Protein AF-A0A7S3L8F1-F1 (afdb_monomer_lite)

InterPro domains:
  IPR011545 DEAD/DEAH-box helicase domain [PF00270] (61-99)
  IPR014014 RNA helicase, DEAD-box type, Q motif [PS51195] (37-65)
  IPR027417 P-loop containing nucleoside triphosphate hydrolase [G3DSA:3.40.50.300] (2-104)
  IPR027417 P-loop containing nucleoside triphosphate hydrolase [SSF52540] (31-101)
  IPR050079 DEAD box RNA helicase [PTHR47959] (6-103)

pLDDT: mean 77.98, std 24.52, range [29.81, 97.31]

Sequence (104 aa):
MGKNKEVSEEKREQPVEKKADEGTEIVAAGNSVVTDKSFASFGLSETLQEACQSLEWTHATQIQAAVLPEALLGRDIIGLAETGSGKTGAFCLPILQGLLQNSA

Radius of gyration: 21.89 Å; chains: 1; bounding box: 48×60×62 Å

Organism: NCBI:txid265554

Secondary structure (DSSP, 8-state):
------------------PPPS------SSS--EEEEEGGGGT--HHHHHHHHHTT--EEEHHHHHHHHHHTTT--------TTSSHHHHHHHHHHHHHHHS--

Foldseek 3Di:
DDDDDDDDDDDDDDPPPPDDDPDFDDDDDPPFGWDPAAPVNLPADPVVSVVCVVVVVGTATPQLVVQSNQLLVVDDDDGDDDPPHCVVVSNVRSVVRVVVVPPD

Structure (mmCIF, N/CA/C/O backbone):
data_AF-A0A7S3L8F1-F1
#
_entry.id   AF-A0A7S3L8F1-F1
#
loop_
_atom_site.group_PDB
_atom_site.id
_atom_site.type_symbol
_atom_site.label_atom_id
_atom_site.label_alt_id
_atom_site.label_comp_id
_atom_site.label_asym_id
_atom_site.label_entity_id
_atom_site.label_seq_id
_atom_site.pdbx_PDB_ins_code
_atom_site.Cartn_x
_atom_site.Cartn_y
_atom_site.Cartn_z
_atom_site.occupancy
_atom_site.B_iso_or_equiv
_atom_site.auth_seq_id
_atom_site.auth_comp_id
_atom_site.auth_asym_id
_atom_site.auth_atom_id
_atom_site.pdbx_PDB_model_num
ATOM 1 N N . MET A 1 1 ? -34.036 -46.447 -46.679 1.00 43.94 1 MET A N 1
ATOM 2 C CA . MET A 1 1 ? -33.152 -47.371 -45.934 1.00 43.94 1 MET A CA 1
ATOM 3 C C . MET A 1 1 ? -31.732 -47.213 -46.443 1.00 43.94 1 MET A C 1
ATOM 5 O O . MET A 1 1 ? -31.487 -47.504 -47.601 1.00 43.94 1 MET A O 1
ATOM 9 N N . GLY A 1 2 ? -30.828 -46.734 -45.594 1.00 40.81 2 GLY A N 1
ATOM 10 C CA . GLY A 1 2 ? -29.413 -46.549 -45.918 1.00 40.81 2 GLY A CA 1
ATOM 11 C C . GLY A 1 2 ? -28.748 -45.738 -44.814 1.00 40.81 2 GLY A C 1
ATOM 12 O O . GLY A 1 2 ? -28.643 -44.525 -44.918 1.00 40.81 2 GLY A O 1
ATOM 13 N N . LYS A 1 3 ? -28.429 -46.411 -43.705 1.00 42.44 3 LYS A N 1
ATOM 14 C CA . LYS A 1 3 ? -27.705 -45.861 -42.553 1.00 42.44 3 LYS A CA 1
ATOM 15 C C . LYS A 1 3 ? -26.222 -45.718 -42.916 1.00 42.44 3 LYS A C 1
ATOM 17 O O . LYS A 1 3 ? -25.671 -46.692 -43.404 1.00 42.44 3 LYS A O 1
ATOM 22 N N . ASN A 1 4 ? -25.603 -44.580 -42.602 1.00 38.81 4 ASN A N 1
ATOM 23 C CA . ASN A 1 4 ? -24.154 -44.382 -42.416 1.00 38.81 4 ASN A CA 1
ATOM 24 C C . ASN A 1 4 ? -24.023 -43.181 -41.453 1.00 38.81 4 ASN A C 1
ATOM 26 O O . ASN A 1 4 ? -24.444 -42.090 -41.816 1.00 38.81 4 ASN A O 1
ATOM 30 N N . LYS A 1 5 ? -23.854 -43.367 -40.139 1.00 43.06 5 LYS A N 1
ATOM 31 C CA . LYS A 1 5 ? -22.680 -43.794 -39.346 1.00 43.06 5 LYS A CA 1
ATOM 32 C C . LYS A 1 5 ? -21.690 -42.637 -39.098 1.00 43.06 5 LYS A C 1
ATOM 34 O O . LYS A 1 5 ? -20.982 -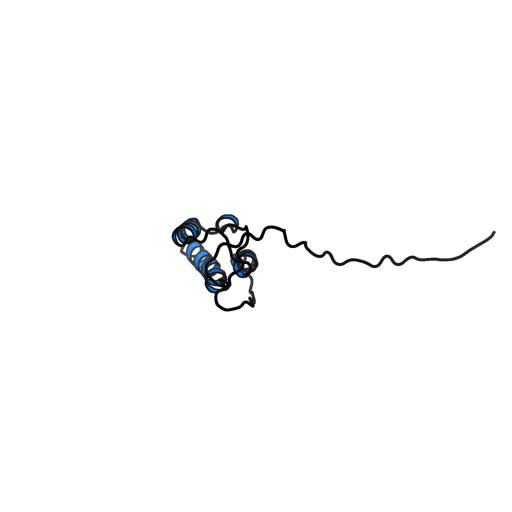42.228 -40.004 1.00 43.06 5 LYS A O 1
ATOM 39 N N . GLU A 1 6 ? -21.761 -42.153 -37.853 1.00 43.34 6 GLU A N 1
ATOM 40 C CA . GLU A 1 6 ? -20.786 -41.439 -37.005 1.00 43.34 6 GLU A CA 1
ATOM 41 C C . GLU A 1 6 ? -19.599 -40.724 -37.660 1.00 43.34 6 GLU A C 1
ATOM 43 O O . GLU A 1 6 ? -18.707 -41.380 -38.183 1.00 43.34 6 GLU A O 1
ATOM 48 N N . VAL A 1 7 ? -19.493 -39.415 -37.398 1.00 39.88 7 VAL A N 1
ATOM 49 C CA . VAL A 1 7 ? -18.299 -38.839 -36.757 1.00 39.88 7 VAL A CA 1
ATOM 50 C C . VAL A 1 7 ? -18.766 -37.774 -35.761 1.00 39.88 7 VAL A C 1
ATOM 52 O O . VAL A 1 7 ? -19.373 -36.771 -36.127 1.00 39.88 7 VAL A O 1
ATOM 55 N N . SER A 1 8 ? -18.524 -38.038 -34.483 1.00 40.91 8 SER A N 1
ATOM 56 C CA . SER A 1 8 ? -18.573 -37.082 -33.382 1.00 40.91 8 SER A CA 1
ATOM 57 C C . SER A 1 8 ? -17.244 -36.329 -33.339 1.00 40.91 8 SER A C 1
ATOM 59 O O . SER A 1 8 ? -16.221 -36.923 -33.004 1.00 40.91 8 SER A O 1
ATOM 61 N N . GLU A 1 9 ? -17.252 -35.042 -33.684 1.00 40.22 9 GLU A N 1
ATOM 62 C CA . GLU A 1 9 ? -16.094 -34.164 -33.508 1.00 40.22 9 GLU A CA 1
ATOM 63 C C . GLU A 1 9 ? -16.139 -33.524 -32.115 1.00 40.22 9 GLU A C 1
ATOM 65 O O . GLU A 1 9 ? -16.932 -32.631 -31.812 1.00 40.22 9 GLU A O 1
ATOM 70 N N . GLU A 1 10 ? -15.275 -34.044 -31.248 1.00 37.78 10 GLU A N 1
ATOM 71 C CA . GLU A 1 10 ? -14.859 -33.466 -29.978 1.00 37.78 10 GLU A CA 1
ATOM 72 C C . GLU A 1 10 ? -14.154 -32.126 -30.245 1.00 37.78 10 GLU A C 1
ATOM 74 O O . GLU A 1 10 ? -12.995 -32.090 -30.655 1.00 37.78 10 GLU A O 1
ATOM 79 N N . LYS A 1 11 ? -14.836 -31.000 -30.008 1.00 37.00 11 LYS A N 1
ATOM 80 C CA . LYS A 1 11 ? -14.180 -29.688 -29.990 1.00 37.00 11 LYS A CA 1
ATOM 81 C C . LYS A 1 11 ? -13.555 -29.452 -28.614 1.00 37.00 11 LYS A C 1
ATOM 83 O O . LYS A 1 11 ? -14.168 -28.859 -27.729 1.00 37.00 11 LYS A O 1
ATOM 88 N N . ARG A 1 12 ? -12.332 -29.956 -28.438 1.00 39.62 12 ARG A N 1
ATOM 89 C CA . ARG A 1 12 ? -11.372 -29.416 -27.465 1.00 39.62 12 ARG A CA 1
ATOM 90 C C . ARG A 1 12 ? -10.917 -28.022 -27.904 1.00 39.62 12 ARG A C 1
ATOM 92 O O . ARG A 1 12 ? -10.991 -27.701 -29.086 1.00 39.62 12 ARG A O 1
ATOM 99 N N . GLU A 1 13 ? -10.373 -27.295 -26.921 1.00 29.81 13 GLU A N 1
ATOM 100 C CA . GLU A 1 13 ? -9.622 -26.028 -27.001 1.00 29.81 13 GLU A CA 1
ATOM 101 C C . GLU A 1 13 ? -10.482 -24.749 -26.796 1.00 29.81 13 GLU A C 1
ATOM 103 O O . GLU A 1 13 ? -11.506 -24.580 -27.448 1.00 29.81 13 GLU A O 1
ATOM 108 N N . GLN A 1 14 ? -10.176 -23.799 -25.888 1.00 32.84 14 GLN A N 1
ATOM 109 C CA . GLN A 1 14 ? -8.904 -23.397 -25.241 1.00 32.84 14 GLN A CA 1
ATOM 110 C C . GLN A 1 14 ? -9.122 -22.794 -23.826 1.00 32.84 14 GLN A C 1
ATOM 112 O O . GLN A 1 14 ? -10.214 -22.292 -23.546 1.00 32.84 14 GLN A O 1
ATOM 117 N N . PRO A 1 15 ? -8.103 -22.783 -22.937 1.00 36.34 15 PRO A N 1
ATOM 118 C CA . PRO A 1 15 ? -8.109 -21.989 -21.707 1.00 36.34 15 PRO A CA 1
ATOM 119 C C . PRO A 1 15 ? -8.155 -20.493 -22.036 1.00 36.34 15 PRO A C 1
ATOM 121 O O . PRO A 1 15 ? -7.403 -20.019 -22.883 1.00 36.34 15 PRO A O 1
ATOM 124 N N . VAL A 1 16 ? -9.023 -19.746 -21.351 1.00 36.66 16 VAL A N 1
ATOM 125 C CA . VAL A 1 16 ? -9.093 -18.283 -21.457 1.00 36.66 16 VAL A CA 1
ATOM 126 C C . VAL A 1 16 ? -7.846 -17.691 -20.802 1.00 36.66 16 VAL A C 1
ATOM 128 O O . VAL A 1 16 ? -7.810 -17.429 -19.600 1.00 36.66 16 VAL A O 1
ATOM 131 N N . GLU A 1 17 ? -6.807 -17.510 -21.607 1.00 35.19 17 GLU A N 1
ATOM 132 C CA . GLU A 1 17 ? -5.646 -16.698 -21.282 1.00 35.19 17 GLU A CA 1
ATOM 133 C C . GLU A 1 17 ? -6.129 -15.246 -21.158 1.00 35.19 17 GLU A C 1
ATOM 135 O O . GLU A 1 17 ? -6.502 -14.596 -22.139 1.00 35.19 17 GLU A O 1
ATOM 140 N N . LYS A 1 18 ? -6.230 -14.746 -19.920 1.00 39.56 18 LYS A N 1
ATOM 141 C CA . LYS A 1 18 ? -6.493 -13.327 -19.677 1.00 39.56 18 LYS A CA 1
ATOM 142 C C . LYS A 1 18 ? -5.299 -12.558 -20.230 1.00 39.56 18 LYS A C 1
ATOM 144 O O . LYS A 1 18 ? -4.229 -12.582 -19.629 1.00 39.56 18 LYS A O 1
ATOM 149 N N . LYS A 1 19 ? -5.501 -11.913 -21.381 1.00 34.03 19 LYS A N 1
ATOM 150 C CA . LYS A 1 19 ? -4.539 -10.997 -21.993 1.00 34.03 19 LYS A CA 1
ATOM 151 C C . LYS A 1 19 ? -4.034 -10.016 -20.936 1.00 34.03 19 LYS A C 1
ATOM 153 O O . LYS A 1 19 ? -4.827 -9.277 -20.353 1.00 34.03 19 LYS A O 1
ATOM 158 N N . ALA A 1 20 ? -2.730 -10.060 -20.681 1.00 40.56 20 ALA A N 1
ATOM 159 C CA . ALA A 1 20 ? -2.030 -8.975 -20.023 1.00 40.56 20 ALA A CA 1
ATOM 160 C C . ALA A 1 20 ? -2.128 -7.754 -20.944 1.00 40.56 20 ALA A C 1
ATOM 162 O O . ALA A 1 20 ? -1.826 -7.848 -22.132 1.00 40.56 20 ALA A O 1
ATOM 163 N N . ASP A 1 21 ? -2.649 -6.667 -20.394 1.00 45.12 21 ASP A N 1
ATOM 164 C CA . ASP A 1 21 ? -2.839 -5.398 -21.080 1.00 45.12 21 ASP A CA 1
ATOM 165 C C . ASP A 1 21 ? -1.478 -4.793 -21.456 1.00 45.12 21 ASP A C 1
ATOM 167 O O . ASP A 1 21 ? -0.548 -4.748 -20.643 1.00 45.12 21 ASP A O 1
ATOM 171 N N . GLU A 1 22 ? -1.350 -4.406 -22.722 1.00 43.28 22 GLU A N 1
ATOM 172 C CA . GLU A 1 22 ? -0.138 -3.879 -23.341 1.00 43.28 22 GLU A CA 1
ATOM 173 C C . GLU A 1 22 ? -0.015 -2.385 -23.018 1.00 43.28 22 GLU A C 1
ATOM 175 O O . GLU A 1 22 ? -0.642 -1.542 -23.653 1.00 43.28 22 GLU A O 1
ATOM 180 N N . GLY A 1 23 ? 0.819 -2.052 -22.032 1.00 41.38 23 GLY A N 1
ATOM 181 C CA . GLY A 1 23 ? 1.087 -0.661 -21.657 1.00 41.38 23 GLY A CA 1
ATOM 182 C C . GLY A 1 23 ? 2.088 -0.538 -20.514 1.00 41.38 23 GLY A C 1
ATOM 183 O O . GLY A 1 23 ? 1.750 -0.066 -19.438 1.00 41.38 23 GLY A O 1
ATOM 184 N N . THR A 1 24 ? 3.322 -1.020 -20.697 1.00 43.66 24 THR A N 1
ATOM 185 C CA . THR A 1 24 ? 4.392 -0.824 -19.702 1.00 43.66 24 THR A CA 1
ATOM 186 C C . THR A 1 24 ? 5.240 0.385 -20.087 1.00 43.66 24 THR A C 1
ATOM 188 O O . THR A 1 24 ? 6.191 0.257 -20.856 1.00 43.66 24 THR A O 1
ATOM 191 N N . GLU A 1 25 ? 4.914 1.558 -19.542 1.00 42.69 25 GLU A N 1
ATOM 192 C CA . GLU A 1 25 ? 5.867 2.667 -19.473 1.00 42.69 25 GLU A CA 1
ATOM 193 C C . GLU A 1 25 ? 6.719 2.528 -18.206 1.00 42.69 25 GLU A C 1
ATOM 195 O O . GLU A 1 25 ? 6.231 2.449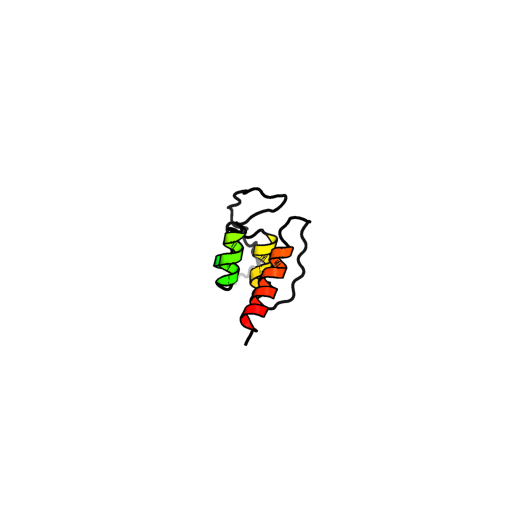 -17.079 1.00 42.69 25 GLU A O 1
ATOM 200 N N . ILE A 1 26 ? 8.029 2.441 -18.418 1.00 47.41 26 ILE A N 1
ATOM 201 C CA . ILE A 1 26 ? 9.041 2.198 -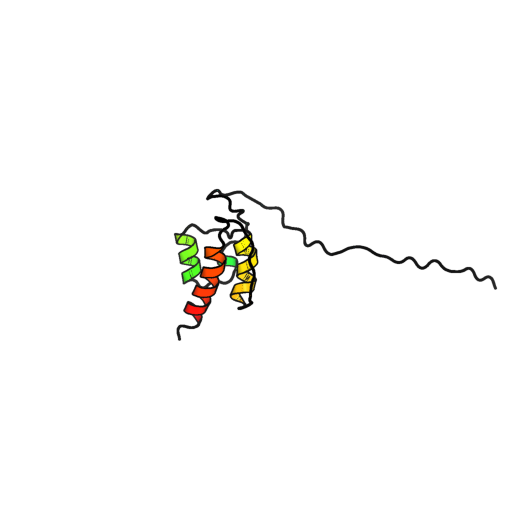17.392 1.00 47.41 26 ILE A CA 1
ATOM 202 C C . ILE A 1 26 ? 9.421 3.543 -16.766 1.00 47.41 26 ILE A C 1
ATOM 204 O O . ILE A 1 26 ? 10.177 4.309 -17.362 1.00 47.41 26 ILE A O 1
ATOM 208 N N . VAL A 1 27 ? 8.925 3.840 -15.563 1.00 51.34 27 VAL A N 1
ATOM 209 C CA . VAL A 1 27 ? 9.402 4.981 -14.761 1.00 51.34 27 VAL A CA 1
ATOM 210 C C . VAL A 1 27 ? 10.265 4.479 -13.603 1.00 51.34 27 VAL A C 1
ATOM 212 O O . VAL A 1 27 ? 9.853 3.652 -12.792 1.00 51.34 27 VAL A O 1
ATOM 215 N N . ALA A 1 28 ? 11.526 4.914 -13.601 1.00 45.53 28 ALA A N 1
ATOM 216 C CA . ALA A 1 28 ? 12.612 4.308 -12.844 1.00 45.53 28 ALA A CA 1
ATOM 217 C C . ALA A 1 28 ? 12.694 4.788 -11.385 1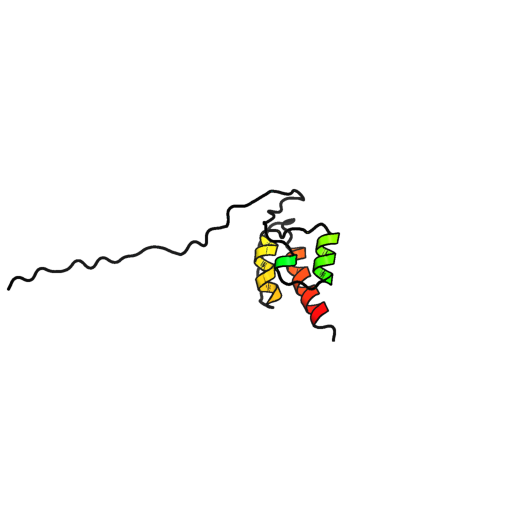.00 45.53 28 ALA A C 1
ATOM 219 O O . ALA A 1 28 ? 13.042 5.935 -11.119 1.00 45.53 28 ALA A O 1
ATOM 220 N N . ALA A 1 29 ? 12.514 3.847 -10.454 1.00 45.84 29 ALA A N 1
ATOM 221 C CA . ALA A 1 29 ? 13.103 3.858 -9.114 1.00 45.84 29 ALA A CA 1
ATOM 222 C C . ALA A 1 29 ? 13.355 2.399 -8.666 1.00 45.84 29 ALA A C 1
ATOM 224 O O . ALA A 1 29 ? 12.584 1.808 -7.915 1.00 45.84 29 ALA A O 1
ATOM 225 N N . GLY A 1 30 ? 14.431 1.785 -9.173 1.00 58.25 30 GLY A N 1
ATOM 226 C CA . GLY A 1 30 ? 14.832 0.405 -8.847 1.00 58.25 30 GLY A CA 1
ATOM 227 C C . GLY A 1 30 ? 14.189 -0.685 -9.719 1.00 58.25 30 GLY A C 1
ATOM 228 O O . GLY A 1 30 ? 13.472 -0.390 -10.667 1.00 58.25 30 GLY A O 1
ATOM 229 N N . ASN A 1 31 ? 14.466 -1.956 -9.394 1.00 63.22 31 ASN A N 1
ATOM 230 C CA . ASN A 1 31 ? 14.055 -3.177 -10.122 1.00 63.22 31 ASN A CA 1
ATOM 231 C C . ASN A 1 31 ? 12.520 -3.430 -10.169 1.00 63.22 31 ASN A C 1
ATOM 233 O O . ASN A 1 31 ? 12.069 -4.552 -10.372 1.00 63.22 31 ASN A O 1
ATOM 237 N N . SER A 1 32 ? 11.693 -2.412 -9.934 1.00 75.31 32 SER A N 1
ATOM 238 C CA . SER A 1 32 ? 10.234 -2.521 -9.906 1.00 75.31 32 SER A CA 1
ATOM 239 C C . SER A 1 32 ? 9.620 -2.337 -11.289 1.00 75.31 32 SER A C 1
ATOM 241 O O . SER A 1 32 ? 9.846 -1.325 -11.945 1.00 75.31 32 SER A O 1
ATOM 243 N N . VAL A 1 33 ? 8.756 -3.273 -11.687 1.00 89.75 33 VAL A N 1
ATOM 244 C CA . VAL A 1 33 ? 7.875 -3.103 -12.849 1.00 89.75 33 VAL A CA 1
ATOM 245 C C . VAL A 1 33 ? 6.622 -2.345 -12.405 1.00 89.75 33 VAL A C 1
ATOM 247 O O . VAL A 1 33 ? 5.837 -2.857 -11.600 1.00 89.75 33 VAL A O 1
ATOM 250 N N . VAL A 1 34 ? 6.460 -1.117 -12.896 1.00 93.00 34 VAL A N 1
ATOM 251 C CA . VAL A 1 34 ? 5.321 -0.225 -12.617 1.00 93.00 34 VAL A CA 1
ATOM 252 C C . VAL A 1 34 ? 4.202 -0.478 -13.636 1.00 93.00 34 VAL A C 1
ATOM 254 O O . VAL A 1 34 ? 4.478 -0.791 -14.790 1.00 93.00 34 VAL A O 1
ATOM 257 N N . THR A 1 35 ? 2.946 -0.417 -13.194 1.00 95.12 35 THR A N 1
ATOM 258 C CA . THR A 1 35 ? 1.746 -0.570 -14.042 1.00 95.12 35 THR A CA 1
ATOM 259 C C . THR A 1 35 ? 1.122 0.792 -14.354 1.00 95.12 35 THR A C 1
ATOM 261 O O . THR A 1 35 ? 1.532 1.797 -13.791 1.00 95.12 35 THR A O 1
ATOM 264 N N . ASP A 1 36 ? 0.096 0.841 -15.197 1.00 94.31 36 ASP A N 1
ATOM 265 C CA . ASP A 1 36 ? -0.720 2.034 -15.468 1.00 94.31 36 ASP A CA 1
ATOM 266 C C . ASP A 1 36 ? -1.823 2.277 -14.412 1.00 94.31 36 ASP A C 1
ATOM 268 O O . ASP A 1 36 ? -2.565 3.260 -14.470 1.00 94.31 36 ASP A O 1
ATOM 272 N N . LYS A 1 37 ? -1.931 1.413 -13.394 1.00 95.81 37 LYS A N 1
ATOM 273 C CA . LYS A 1 37 ? -2.948 1.540 -12.344 1.00 95.81 37 LYS A CA 1
ATOM 274 C C . LYS A 1 37 ? -2.532 2.554 -11.290 1.00 95.81 37 LYS A C 1
ATOM 276 O O . LYS A 1 37 ? -1.611 2.309 -10.508 1.00 95.81 37 LYS A O 1
ATOM 281 N N . SER A 1 38 ? -3.262 3.664 -11.208 1.00 95.62 38 SER A N 1
ATOM 282 C CA . SER A 1 38 ? -3.040 4.662 -10.160 1.00 95.62 38 SER A CA 1
ATOM 283 C C . SER A 1 38 ? -3.482 4.157 -8.786 1.00 95.62 38 SER A C 1
ATOM 285 O O . SER A 1 38 ? -4.447 3.394 -8.673 1.00 95.62 38 SER A O 1
ATOM 287 N N . PHE A 1 39 ? -2.837 4.631 -7.716 1.00 94.88 39 PHE A N 1
ATOM 288 C CA . PHE A 1 39 ? -3.248 4.285 -6.348 1.00 94.88 39 PHE A CA 1
ATOM 289 C C . PHE A 1 39 ? -4.682 4.729 -6.017 1.00 94.88 39 PHE A C 1
ATOM 291 O O . PHE A 1 39 ? -5.394 4.041 -5.285 1.00 94.88 39 PHE A O 1
ATOM 298 N N . ALA A 1 40 ? -5.140 5.832 -6.615 1.00 91.94 40 ALA A N 1
ATOM 299 C CA . ALA A 1 40 ? -6.506 6.326 -6.457 1.00 91.94 40 ALA A CA 1
ATOM 300 C C . ALA A 1 40 ? -7.563 5.346 -7.005 1.00 91.94 40 ALA A C 1
ATOM 302 O O . ALA A 1 40 ? -8.697 5.334 -6.531 1.00 91.94 40 ALA A O 1
ATOM 303 N N . SER A 1 41 ? -7.198 4.479 -7.958 1.00 94.75 41 SER A N 1
ATOM 304 C CA . SER A 1 41 ? -8.129 3.508 -8.552 1.00 94.75 41 SER A CA 1
ATOM 305 C C . SER A 1 41 ? -8.496 2.330 -7.636 1.00 94.75 41 SER A C 1
ATOM 307 O O . SER A 1 41 ? -9.470 1.633 -7.909 1.00 94.75 41 SER A O 1
ATOM 309 N N . PHE A 1 42 ? -7.763 2.110 -6.536 1.00 95.06 42 PHE A N 1
ATOM 310 C CA . PHE A 1 42 ? -7.987 0.972 -5.630 1.00 95.06 42 PHE A CA 1
ATOM 311 C C . PHE A 1 42 ? -9.011 1.238 -4.516 1.00 95.06 42 PHE A C 1
ATOM 313 O O . PHE A 1 42 ? -9.286 0.339 -3.726 1.00 95.06 42 PHE A O 1
ATOM 320 N N . GLY A 1 43 ? -9.580 2.446 -4.429 1.00 92.88 43 GLY A N 1
ATOM 321 C CA . GLY A 1 43 ? -10.569 2.778 -3.394 1.00 92.88 43 GLY A CA 1
ATOM 322 C C . GLY A 1 43 ? -9.972 2.943 -1.990 1.00 92.88 43 GLY A C 1
ATOM 323 O O . GLY A 1 43 ? -10.623 2.624 -0.997 1.00 92.88 43 GLY A O 1
ATOM 324 N N . LEU A 1 44 ? -8.728 3.424 -1.904 1.00 95.44 44 LEU A N 1
ATOM 325 C CA . LEU A 1 44 ? -8.083 3.795 -0.640 1.00 95.44 44 LEU A CA 1
ATOM 326 C C . LEU A 1 44 ? -8.751 5.031 -0.015 1.00 95.44 44 LEU A C 1
ATOM 328 O O . LEU A 1 44 ? -9.370 5.830 -0.719 1.00 95.44 44 LEU A O 1
ATOM 332 N N . SER A 1 45 ? -8.595 5.221 1.295 1.00 95.88 45 SER A N 1
ATOM 333 C CA . SER A 1 45 ? -9.019 6.444 1.982 1.00 95.88 45 SER A CA 1
ATOM 334 C C . SER A 1 45 ? -8.276 7.672 1.449 1.00 95.88 45 SER A C 1
ATOM 336 O O . SER A 1 45 ? -7.142 7.567 0.983 1.00 95.88 45 SER A O 1
ATOM 338 N N . GLU A 1 46 ? -8.900 8.847 1.548 1.00 95.31 46 GLU A N 1
ATOM 339 C CA . GLU A 1 46 ? -8.311 10.122 1.111 1.00 95.31 46 GLU A CA 1
ATOM 340 C C . GLU A 1 46 ? -6.927 10.352 1.736 1.00 95.31 46 GLU A C 1
ATOM 342 O O . GLU A 1 46 ? -5.963 10.599 1.020 1.00 95.31 46 GLU A O 1
ATOM 347 N N . THR A 1 47 ? -6.786 10.103 3.041 1.00 95.75 47 THR A N 1
ATOM 348 C CA . THR A 1 47 ? -5.505 10.195 3.758 1.00 95.75 47 THR A CA 1
ATOM 349 C C . THR A 1 47 ? -4.410 9.318 3.145 1.00 95.75 47 THR A C 1
ATOM 351 O O . THR A 1 47 ? -3.256 9.734 3.053 1.00 95.75 47 THR A O 1
ATOM 354 N N . LEU A 1 48 ? -4.739 8.095 2.714 1.00 96.38 48 LEU A N 1
ATOM 355 C CA . LEU A 1 48 ? -3.763 7.217 2.065 1.00 96.38 48 LEU A CA 1
ATOM 356 C C . LEU A 1 48 ? -3.475 7.632 0.624 1.00 96.38 48 LEU A C 1
ATOM 358 O O . LEU A 1 48 ? -2.341 7.475 0.174 1.00 96.38 48 LEU A O 1
ATOM 362 N N . GLN A 1 49 ? -4.461 8.169 -0.094 1.00 95.44 49 GLN A N 1
ATOM 363 C CA . GLN A 1 49 ? -4.248 8.708 -1.437 1.00 95.44 49 GLN A CA 1
ATOM 364 C C . GLN A 1 49 ? -3.301 9.914 -1.401 1.00 95.44 49 GLN A C 1
ATOM 366 O O . GLN A 1 49 ? -2.349 9.960 -2.178 1.00 95.44 49 GLN A O 1
ATOM 371 N N . GLU A 1 50 ? -3.505 10.840 -0.462 1.00 95.31 50 GLU A N 1
ATOM 372 C CA . GLU A 1 50 ? -2.618 11.984 -0.226 1.00 95.31 50 GLU A CA 1
ATOM 373 C C . GLU A 1 50 ? -1.202 11.536 0.151 1.00 95.31 50 GLU A C 1
ATOM 375 O O . GLU A 1 50 ? -0.224 12.050 -0.391 1.00 95.31 50 GLU A O 1
ATOM 380 N N . ALA A 1 51 ? -1.077 10.534 1.028 1.00 95.75 51 ALA A N 1
ATOM 381 C CA . ALA A 1 51 ? 0.218 9.969 1.394 1.00 95.75 51 ALA A CA 1
ATOM 382 C C . ALA A 1 51 ? 0.927 9.310 0.199 1.00 95.75 51 ALA A C 1
ATOM 384 O O . ALA A 1 51 ? 2.137 9.453 0.046 1.00 95.75 51 ALA A O 1
ATOM 385 N N . CYS A 1 52 ? 0.199 8.614 -0.680 1.00 95.12 52 CYS A N 1
ATOM 386 C CA . CYS A 1 52 ? 0.788 8.069 -1.905 1.00 95.12 52 CYS A CA 1
ATOM 387 C C . CYS A 1 52 ? 1.279 9.196 -2.823 1.00 95.12 52 CYS A C 1
ATOM 389 O O . CYS A 1 52 ? 2.391 9.124 -3.336 1.00 95.12 52 CYS A O 1
ATOM 391 N N . GLN A 1 53 ? 0.499 10.267 -2.987 1.00 93.38 53 GLN A N 1
ATOM 392 C CA . GLN A 1 53 ? 0.910 11.419 -3.794 1.00 93.38 53 GLN A CA 1
ATOM 393 C C . GLN A 1 53 ? 2.147 12.123 -3.222 1.00 93.38 53 GLN A C 1
ATOM 395 O O . GLN A 1 53 ? 3.054 12.448 -3.984 1.00 93.38 53 GLN A O 1
ATOM 400 N N . SER A 1 54 ? 2.227 12.321 -1.900 1.00 95.00 54 SER A N 1
ATOM 401 C CA . SER A 1 54 ? 3.386 12.964 -1.262 1.00 95.00 54 SER A CA 1
ATOM 402 C C . SER A 1 54 ? 4.665 12.127 -1.350 1.00 95.00 54 SER A C 1
ATOM 404 O O . SER A 1 54 ? 5.762 12.679 -1.363 1.00 95.00 54 SER A O 1
ATOM 406 N N . LEU A 1 55 ? 4.519 10.803 -1.443 1.00 92.56 55 LEU A N 1
ATOM 407 C CA . LEU A 1 55 ? 5.602 9.852 -1.690 1.00 92.56 55 LEU A CA 1
ATOM 408 C C . LEU A 1 55 ? 5.924 9.672 -3.180 1.00 92.56 55 LEU A C 1
ATOM 410 O O . LEU A 1 55 ? 6.740 8.816 -3.520 1.00 92.56 55 LEU A O 1
ATOM 414 N N . GLU A 1 56 ? 5.270 10.431 -4.064 1.00 93.12 56 GLU A N 1
ATOM 415 C CA . GLU A 1 56 ? 5.383 10.311 -5.523 1.00 93.12 56 GLU A CA 1
ATOM 416 C C . GLU A 1 56 ? 4.994 8.910 -6.047 1.00 93.12 56 GLU A C 1
ATOM 418 O O . GLU A 1 56 ? 5.351 8.496 -7.152 1.00 93.12 56 GLU A O 1
ATOM 423 N N . TRP A 1 57 ? 4.190 8.174 -5.273 1.00 93.44 57 TRP A N 1
ATOM 424 C CA . TRP A 1 57 ? 3.586 6.902 -5.658 1.00 93.44 57 TRP A CA 1
ATOM 425 C C . TRP A 1 57 ? 2.357 7.176 -6.521 1.00 93.44 57 TRP A C 1
ATOM 427 O O . TRP A 1 57 ? 1.213 7.132 -6.072 1.00 93.44 57 TRP A O 1
ATOM 437 N N . THR A 1 58 ? 2.606 7.502 -7.787 1.00 89.06 58 THR A N 1
ATOM 438 C CA . THR A 1 58 ? 1.544 7.790 -8.761 1.00 89.06 58 THR A CA 1
ATOM 439 C C . THR A 1 58 ? 0.862 6.514 -9.247 1.00 89.06 58 THR A C 1
ATOM 441 O O . THR A 1 58 ? -0.368 6.445 -9.290 1.00 89.06 58 THR A O 1
ATOM 444 N N . HIS A 1 59 ? 1.656 5.484 -9.538 1.00 95.19 59 HIS A N 1
ATOM 445 C CA . HIS A 1 59 ? 1.203 4.221 -10.105 1.00 95.19 59 HIS A CA 1
ATOM 446 C C . HIS A 1 59 ? 1.731 3.023 -9.316 1.00 95.19 59 HIS A C 1
ATOM 448 O O . HIS A 1 59 ? 2.857 3.031 -8.816 1.00 95.19 59 HIS A O 1
ATOM 454 N N . ALA A 1 60 ? 0.909 1.983 -9.210 1.00 96.25 60 ALA A N 1
ATOM 455 C CA . ALA A 1 60 ? 1.237 0.777 -8.470 1.00 96.25 60 ALA A CA 1
ATOM 456 C C . ALA A 1 60 ? 2.225 -0.107 -9.243 1.00 96.25 60 ALA A C 1
ATOM 458 O O . ALA A 1 60 ? 2.123 -0.273 -10.462 1.00 96.25 60 ALA A O 1
ATOM 459 N N . THR A 1 61 ? 3.147 -0.751 -8.526 1.00 96.44 61 THR A N 1
ATOM 460 C CA . THR A 1 61 ? 3.980 -1.824 -9.090 1.00 96.44 61 THR A CA 1
ATOM 461 C C . THR A 1 61 ? 3.149 -3.074 -9.377 1.00 96.44 61 THR A C 1
ATOM 463 O O . THR A 1 61 ? 2.067 -3.244 -8.821 1.00 96.44 61 THR A O 1
ATOM 466 N N . GLN A 1 62 ? 3.646 -3.998 -10.203 1.00 95.62 62 GLN A N 1
ATOM 467 C CA . GLN A 1 62 ? 2.925 -5.235 -10.541 1.00 95.62 62 GLN A CA 1
ATOM 468 C C . GLN A 1 62 ? 2.473 -6.025 -9.304 1.00 95.62 62 GLN A C 1
ATOM 470 O O . GLN A 1 62 ? 1.324 -6.463 -9.240 1.00 95.62 62 GLN A O 1
ATOM 475 N N . ILE A 1 63 ? 3.344 -6.172 -8.293 1.00 95.75 63 ILE A N 1
ATOM 476 C CA . ILE A 1 63 ? 2.974 -6.882 -7.059 1.00 95.75 63 ILE A CA 1
ATOM 477 C C . ILE A 1 63 ? 1.921 -6.107 -6.259 1.00 95.75 63 ILE A C 1
ATOM 479 O O . ILE A 1 63 ? 1.015 -6.717 -5.706 1.00 95.75 63 ILE A O 1
ATOM 483 N N . GLN A 1 64 ? 1.989 -4.774 -6.224 1.00 97.25 64 GLN A N 1
ATOM 484 C CA . GLN A 1 64 ? 0.997 -3.942 -5.540 1.00 97.25 64 GLN A CA 1
ATOM 485 C C . GLN A 1 64 ? -0.354 -4.000 -6.259 1.00 97.25 64 GLN A C 1
ATOM 487 O O . GLN A 1 64 ? -1.372 -4.249 -5.623 1.00 97.25 64 GLN A O 1
ATOM 492 N N . ALA A 1 65 ? -0.364 -3.862 -7.585 1.00 97.06 65 ALA A N 1
ATOM 493 C CA . ALA A 1 65 ? -1.562 -3.925 -8.414 1.00 97.06 65 ALA A CA 1
ATOM 494 C C . ALA A 1 65 ? -2.279 -5.284 -8.333 1.00 97.06 65 ALA A C 1
ATOM 496 O O . ALA A 1 65 ? -3.504 -5.334 -8.455 1.00 97.06 65 ALA A O 1
ATOM 497 N N . ALA A 1 66 ? -1.530 -6.372 -8.125 1.00 95.62 66 ALA A N 1
ATOM 498 C CA . ALA A 1 66 ? -2.081 -7.707 -7.912 1.00 95.62 66 ALA A CA 1
ATOM 499 C C . ALA A 1 66 ? -2.607 -7.916 -6.479 1.00 95.62 66 ALA A C 1
ATOM 501 O O . ALA A 1 66 ? -3.643 -8.546 -6.296 1.00 95.62 66 ALA A O 1
ATOM 502 N N . VAL A 1 67 ? -1.903 -7.395 -5.468 1.00 96.38 67 VAL A N 1
ATOM 503 C CA . VAL A 1 67 ? -2.215 -7.630 -4.046 1.00 96.38 67 VAL A CA 1
ATOM 504 C C . VAL A 1 67 ? -3.316 -6.707 -3.528 1.00 96.38 67 VAL A C 1
ATOM 506 O O . VAL A 1 67 ? -4.197 -7.173 -2.811 1.00 96.38 67 VAL A O 1
ATOM 509 N N . LEU A 1 68 ? -3.291 -5.415 -3.872 1.00 97.31 68 LEU A N 1
ATOM 510 C CA . LEU A 1 68 ? -4.173 -4.403 -3.278 1.00 97.31 68 LEU A CA 1
ATOM 511 C C . LEU A 1 68 ? -5.670 -4.748 -3.386 1.00 97.31 6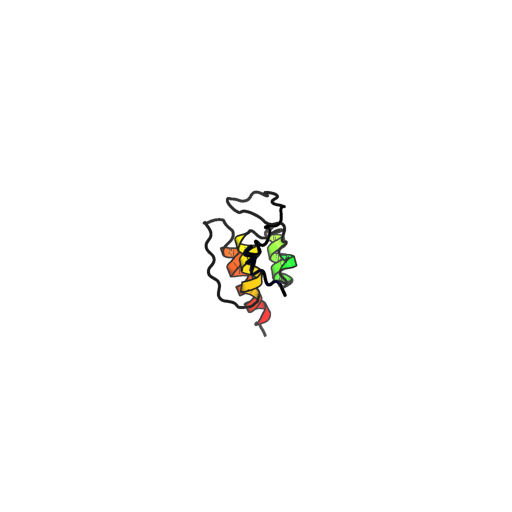8 LEU A C 1
ATOM 513 O O . LEU A 1 68 ? -6.333 -4.697 -2.352 1.00 97.31 68 LEU A O 1
ATOM 517 N N . PRO A 1 69 ? -6.224 -5.157 -4.549 1.00 96.69 69 PRO A N 1
ATOM 518 C CA . PRO A 1 69 ? -7.651 -5.477 -4.649 1.00 96.69 69 PRO A CA 1
ATOM 519 C C . PRO A 1 69 ? -8.076 -6.625 -3.728 1.00 96.69 69 PRO A C 1
ATOM 521 O O . PRO A 1 69 ? -9.159 -6.602 -3.151 1.00 96.69 69 PRO A O 1
ATOM 524 N N . GLU A 1 70 ? -7.215 -7.631 -3.581 1.00 97.00 70 GLU A N 1
ATOM 525 C CA . GLU A 1 70 ? -7.476 -8.811 -2.760 1.00 97.00 70 GLU A CA 1
ATOM 526 C C . GLU A 1 70 ? -7.341 -8.477 -1.265 1.00 97.00 70 GLU A C 1
ATOM 528 O O . GLU A 1 70 ? -8.188 -8.858 -0.454 1.00 97.00 70 GLU A O 1
ATOM 533 N N . ALA A 1 71 ? -6.300 -7.720 -0.908 1.00 96.56 71 ALA A N 1
ATOM 534 C CA . ALA A 1 71 ? -5.955 -7.409 0.474 1.00 96.56 71 ALA A CA 1
ATOM 535 C C . ALA A 1 71 ? -6.948 -6.426 1.101 1.00 96.56 71 ALA A C 1
ATOM 537 O O . ALA A 1 71 ? -7.315 -6.572 2.264 1.00 96.56 71 ALA A O 1
ATOM 538 N N . LEU A 1 72 ? -7.434 -5.458 0.318 1.00 96.25 72 LEU A N 1
ATOM 539 C CA . LEU A 1 72 ? -8.466 -4.509 0.746 1.00 96.25 72 LEU A CA 1
ATOM 540 C C . LEU A 1 72 ? -9.823 -5.184 0.998 1.00 96.25 72 LEU A C 1
ATOM 542 O O . LEU A 1 72 ? -10.651 -4.645 1.724 1.00 96.25 72 LEU A O 1
ATOM 546 N N . LEU A 1 73 ? -10.040 -6.381 0.445 1.00 95.12 73 LEU A N 1
ATOM 547 C CA . LEU A 1 73 ? -11.209 -7.217 0.727 1.00 95.12 73 LEU A CA 1
ATOM 548 C C . LEU A 1 73 ? -10.998 -8.140 1.941 1.00 95.12 73 LEU A C 1
ATOM 550 O O . LEU A 1 73 ? -11.853 -8.979 2.219 1.00 95.12 73 LEU A O 1
ATOM 554 N N . GLY A 1 74 ? -9.871 -8.006 2.650 1.00 93.56 74 GLY A N 1
ATOM 555 C CA . GLY A 1 74 ? -9.549 -8.787 3.844 1.00 93.56 74 GLY A CA 1
ATOM 556 C C . GLY A 1 74 ? -9.200 -10.249 3.561 1.00 93.56 74 GLY A C 1
ATOM 557 O O . GLY A 1 74 ? -9.372 -11.088 4.442 1.00 93.56 74 GLY A O 1
ATOM 558 N N . ARG A 1 75 ? -8.759 -10.582 2.339 1.00 96.06 75 ARG A N 1
ATOM 559 C CA . ARG A 1 75 ? -8.334 -11.945 1.990 1.00 96.06 75 ARG A CA 1
ATOM 560 C C . ARG A 1 75 ? -6.875 -12.199 2.358 1.00 96.06 75 ARG A C 1
ATOM 562 O O . ARG A 1 75 ? -6.025 -11.324 2.197 1.00 96.06 75 ARG A O 1
ATOM 569 N N . ASP A 1 76 ? -6.588 -13.434 2.762 1.00 96.06 76 ASP A N 1
ATOM 570 C CA . ASP A 1 76 ? -5.223 -13.917 2.968 1.00 96.06 76 ASP A CA 1
ATOM 571 C C . ASP A 1 76 ? -4.505 -14.093 1.626 1.00 96.06 76 ASP A C 1
ATOM 573 O O . ASP A 1 76 ? -5.049 -14.665 0.678 1.00 96.06 76 ASP A O 1
ATOM 577 N N . ILE A 1 77 ? -3.267 -13.599 1.540 1.00 95.31 77 ILE A N 1
ATOM 578 C CA . ILE A 1 77 ? -2.502 -13.538 0.290 1.00 95.31 77 ILE A CA 1
ATOM 579 C C . ILE A 1 77 ? -1.064 -13.984 0.529 1.00 95.31 77 ILE A C 1
ATOM 581 O O . ILE A 1 77 ? -0.410 -13.558 1.480 1.00 95.31 77 ILE A O 1
ATOM 585 N N . ILE A 1 78 ? -0.541 -14.780 -0.403 1.00 94.00 78 ILE A N 1
ATOM 586 C CA . ILE A 1 78 ? 0.885 -15.096 -0.501 1.00 94.00 78 ILE A CA 1
ATOM 587 C C . ILE A 1 78 ? 1.444 -14.353 -1.716 1.00 94.00 78 ILE A C 1
ATOM 589 O O . ILE A 1 78 ? 1.145 -14.697 -2.857 1.00 94.00 78 ILE A O 1
ATOM 593 N N . GLY A 1 79 ? 2.254 -13.322 -1.472 1.00 89.50 79 GLY A N 1
ATOM 594 C CA . GLY A 1 79 ? 2.925 -12.551 -2.521 1.00 89.50 79 GLY A CA 1
ATOM 595 C C . GLY A 1 79 ? 4.393 -12.949 -2.670 1.00 89.50 79 GLY A C 1
ATOM 596 O O . GLY A 1 79 ? 5.184 -12.717 -1.756 1.00 89.50 79 GLY A O 1
ATOM 597 N N . LEU A 1 80 ? 4.776 -13.496 -3.828 1.00 92.69 80 LEU A N 1
ATOM 598 C CA . LEU A 1 80 ? 6.169 -13.806 -4.165 1.00 92.69 80 LEU A CA 1
ATOM 599 C C . LEU A 1 80 ? 6.717 -12.762 -5.143 1.00 92.69 80 LEU A C 1
ATOM 601 O O . LEU A 1 80 ? 6.249 -12.655 -6.271 1.00 92.69 80 LEU A O 1
ATOM 605 N N . ALA A 1 81 ? 7.714 -11.993 -4.712 1.00 91.88 81 ALA A N 1
ATOM 606 C CA . ALA A 1 81 ? 8.425 -11.043 -5.564 1.00 91.88 81 ALA A CA 1
ATOM 607 C C . ALA A 1 81 ? 9.807 -10.729 -4.975 1.00 91.88 81 ALA A C 1
ATOM 609 O O . ALA A 1 81 ? 10.017 -10.880 -3.768 1.00 91.88 81 ALA A O 1
ATOM 610 N N . GLU A 1 82 ? 10.731 -10.222 -5.786 1.00 92.56 82 GLU A N 1
ATOM 611 C CA . GLU A 1 82 ? 12.086 -9.857 -5.352 1.00 92.56 82 GLU A CA 1
ATOM 612 C C . GLU A 1 82 ? 12.145 -8.576 -4.503 1.00 92.56 82 GLU A C 1
ATOM 614 O O . GLU A 1 82 ? 11.188 -7.802 -4.419 1.00 92.56 82 GLU A O 1
ATOM 619 N N . THR A 1 83 ? 13.250 -8.354 -3.792 1.00 94.06 83 THR A N 1
ATOM 620 C CA . THR A 1 83 ? 13.462 -7.115 -3.024 1.00 94.06 83 THR A CA 1
ATOM 621 C C . THR A 1 83 ? 13.429 -5.901 -3.950 1.00 94.06 83 THR A C 1
ATOM 623 O O . THR A 1 83 ? 13.927 -5.949 -5.066 1.00 94.06 83 THR A O 1
ATOM 626 N N . GLY A 1 84 ? 12.824 -4.807 -3.485 1.00 90.75 84 GLY A N 1
ATOM 627 C CA . GLY A 1 84 ? 12.655 -3.603 -4.297 1.00 90.75 84 GLY A CA 1
ATOM 628 C C . GLY A 1 84 ? 11.428 -3.618 -5.208 1.00 90.75 84 GLY A C 1
ATOM 629 O O . GLY A 1 84 ? 11.166 -2.593 -5.814 1.00 90.75 84 GLY A O 1
ATOM 630 N N . SER A 1 85 ? 10.634 -4.699 -5.243 1.00 92.94 85 SER A N 1
ATOM 631 C CA . SER A 1 85 ? 9.407 -4.802 -6.058 1.00 92.94 85 SER A CA 1
ATOM 632 C C . SER A 1 85 ? 8.190 -4.020 -5.532 1.00 92.94 85 SER A C 1
ATOM 634 O O . SER A 1 85 ? 7.130 -4.030 -6.152 1.00 92.94 85 SER A O 1
ATOM 636 N N . GLY A 1 86 ? 8.286 -3.407 -4.347 1.00 94.31 86 GLY A N 1
ATOM 637 C CA . GLY A 1 86 ? 7.174 -2.676 -3.723 1.00 94.31 86 GLY A CA 1
ATOM 638 C C . GLY A 1 86 ? 6.270 -3.489 -2.781 1.00 94.31 86 GLY A C 1
ATOM 639 O O . GLY A 1 86 ? 5.238 -2.971 -2.351 1.00 94.31 86 GLY A O 1
ATOM 640 N N . LYS A 1 87 ? 6.654 -4.721 -2.393 1.00 95.62 87 LYS A N 1
ATOM 641 C CA . LYS A 1 87 ? 5.898 -5.563 -1.430 1.00 95.62 87 LYS A CA 1
ATOM 642 C C . LYS A 1 87 ? 5.529 -4.841 -0.129 1.00 95.62 87 LYS A C 1
ATOM 644 O O . LYS A 1 87 ? 4.431 -5.039 0.369 1.00 95.62 87 LYS A O 1
ATOM 649 N N . THR A 1 88 ? 6.413 -3.997 0.408 1.00 95.31 88 THR A N 1
ATOM 650 C CA . THR A 1 88 ? 6.135 -3.246 1.643 1.00 95.31 88 THR A CA 1
ATOM 651 C C . THR A 1 88 ? 4.870 -2.402 1.503 1.00 95.31 88 THR A C 1
ATOM 653 O O . THR A 1 88 ? 3.959 -2.547 2.307 1.00 95.31 88 THR A O 1
ATOM 656 N N . GLY A 1 89 ? 4.754 -1.603 0.436 1.00 95.31 89 GLY A N 1
ATOM 657 C CA . GLY A 1 89 ? 3.534 -0.837 0.159 1.00 95.31 89 GLY A CA 1
ATOM 658 C C . GLY A 1 89 ? 2.311 -1.732 -0.070 1.00 95.31 89 GLY A C 1
ATOM 659 O O . GLY A 1 89 ? 1.232 -1.420 0.426 1.00 95.31 89 GLY A O 1
ATOM 660 N N . ALA A 1 90 ? 2.495 -2.879 -0.735 1.00 95.88 90 ALA A N 1
ATOM 661 C CA . ALA A 1 90 ?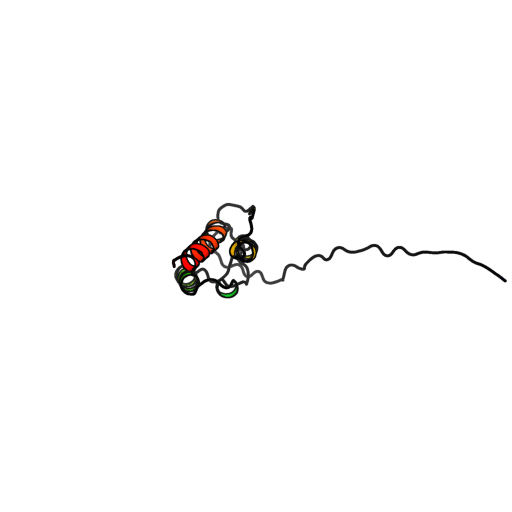 1.421 -3.837 -1.010 1.00 95.88 90 ALA A CA 1
ATOM 662 C C . ALA A 1 90 ? 0.760 -4.394 0.265 1.00 95.88 90 ALA A C 1
ATOM 664 O O . ALA A 1 90 ? -0.444 -4.629 0.262 1.00 95.88 90 ALA A O 1
ATOM 665 N N . PHE A 1 91 ? 1.524 -4.577 1.350 1.00 94.75 91 PHE A N 1
ATOM 666 C CA . PHE A 1 91 ? 1.000 -5.031 2.645 1.00 94.75 91 PHE A CA 1
ATOM 667 C C . PHE A 1 91 ? 0.628 -3.880 3.587 1.00 94.75 91 PHE A C 1
ATOM 669 O O . PHE A 1 91 ? -0.369 -3.970 4.299 1.00 94.75 91 PHE A O 1
ATOM 676 N N . CYS A 1 92 ? 1.405 -2.795 3.608 1.00 96.69 92 CYS A N 1
ATOM 677 C CA . CYS A 1 92 ? 1.172 -1.689 4.535 1.00 96.69 92 CYS A CA 1
ATOM 678 C C . CYS A 1 92 ? -0.109 -0.914 4.213 1.00 96.69 92 CYS A C 1
ATOM 680 O O . CYS A 1 92 ? -0.841 -0.575 5.138 1.00 96.69 92 CYS A O 1
ATOM 682 N N . LEU A 1 93 ? -0.405 -0.647 2.935 1.00 97.06 93 LEU A N 1
ATOM 683 C CA . LEU A 1 93 ? -1.584 0.141 2.556 1.00 97.06 93 LEU A CA 1
ATOM 684 C C . LEU A 1 93 ? -2.907 -0.511 3.009 1.00 97.06 93 LEU A C 1
ATOM 686 O O . LEU A 1 93 ? -3.688 0.182 3.658 1.00 97.06 93 LEU A O 1
ATOM 690 N N . PRO A 1 94 ? -3.160 -1.819 2.782 1.00 96.69 94 PRO A N 1
ATOM 691 C CA . PRO A 1 94 ? -4.361 -2.482 3.297 1.00 96.69 94 PRO A CA 1
ATOM 692 C C . PRO A 1 94 ? -4.462 -2.490 4.827 1.00 96.69 94 PRO A C 1
ATOM 694 O O . PRO A 1 94 ? -5.547 -2.298 5.370 1.00 96.69 94 PRO A O 1
ATOM 697 N N . ILE A 1 95 ? -3.339 -2.667 5.535 1.00 96.38 95 ILE A N 1
ATOM 698 C CA . ILE A 1 95 ? -3.318 -2.634 7.007 1.00 96.38 95 ILE A CA 1
ATOM 699 C C . ILE A 1 95 ? -3.707 -1.242 7.510 1.00 96.38 95 ILE A C 1
ATOM 701 O O . ILE A 1 95 ? -4.585 -1.113 8.361 1.00 96.38 95 ILE A O 1
ATOM 705 N N . LEU A 1 96 ? -3.075 -0.196 6.971 1.00 96.88 96 LEU A N 1
ATOM 706 C CA . LEU A 1 96 ? -3.374 1.185 7.343 1.00 96.88 96 LEU A CA 1
ATOM 707 C C . LEU A 1 96 ? -4.819 1.554 6.997 1.00 96.88 96 LEU A C 1
ATOM 709 O O . LEU A 1 96 ? -5.477 2.204 7.804 1.00 96.88 96 LEU A O 1
ATOM 713 N N . GLN A 1 97 ? -5.331 1.095 5.851 1.00 96.56 97 GLN A N 1
ATOM 714 C CA . GLN A 1 97 ? -6.730 1.280 5.469 1.00 96.56 97 GLN A CA 1
ATOM 715 C C . GLN A 1 97 ? -7.663 0.709 6.540 1.00 96.56 97 GLN A C 1
ATOM 717 O O . GLN A 1 97 ? -8.549 1.417 7.015 1.00 96.56 97 GLN A O 1
ATOM 722 N N . GLY A 1 98 ? -7.442 -0.543 6.952 1.00 95.25 98 GLY A N 1
ATOM 723 C CA . GLY A 1 98 ? -8.248 -1.188 7.988 1.00 95.25 98 GLY A CA 1
ATOM 724 C C . GLY A 1 98 ? -8.173 -0.461 9.332 1.00 95.25 98 GLY A C 1
ATOM 725 O O . GLY A 1 98 ? -9.194 -0.278 9.988 1.00 95.25 98 GLY A O 1
ATOM 726 N N . LEU A 1 99 ? -6.989 0.021 9.727 1.00 95.31 99 LEU A N 1
ATOM 727 C CA . LEU A 1 99 ? -6.824 0.800 10.960 1.00 95.31 99 LEU A CA 1
ATOM 728 C C . LEU A 1 99 ? -7.571 2.138 10.914 1.00 95.31 99 LEU A C 1
ATOM 730 O O . LEU A 1 99 ? -8.202 2.498 11.903 1.00 95.31 99 LEU A O 1
ATOM 734 N N . LEU A 1 100 ? -7.531 2.849 9.783 1.00 94.50 100 LEU A N 1
ATOM 735 C CA . LEU A 1 100 ? -8.253 4.112 9.578 1.00 94.50 100 LEU A CA 1
ATOM 736 C C . LEU A 1 100 ? -9.776 3.918 9.525 1.00 94.50 100 LEU A C 1
ATOM 738 O O . LEU A 1 100 ? -10.521 4.798 9.937 1.00 94.50 100 LEU A O 1
ATOM 742 N N . GLN A 1 101 ? -10.249 2.775 9.024 1.00 90.06 101 GLN A N 1
ATOM 743 C CA . GLN A 1 101 ? -11.679 2.453 8.977 1.00 90.06 101 GLN A CA 1
ATOM 744 C C . GLN A 1 101 ? -12.221 1.963 10.326 1.00 90.06 101 GLN A C 1
ATOM 746 O O . GLN A 1 101 ? -13.379 2.222 10.644 1.00 90.06 101 GLN A O 1
ATOM 751 N N . ASN A 1 102 ? -11.391 1.284 11.122 1.00 82.81 102 ASN A N 1
ATOM 752 C CA . ASN A 1 102 ? -11.778 0.717 12.417 1.00 82.81 102 ASN A CA 1
ATOM 753 C C . ASN A 1 102 ? -11.438 1.626 13.611 1.00 82.81 102 ASN A C 1
ATOM 755 O O . ASN A 1 102 ? -11.565 1.196 14.757 1.00 82.81 102 ASN A O 1
ATOM 759 N N . SER A 1 103 ? -10.997 2.863 13.377 1.00 63.97 103 SER A N 1
ATOM 760 C CA . SER A 1 103 ? -10.821 3.867 14.432 1.00 63.97 103 SER A CA 1
ATOM 761 C C . SER A 1 103 ? -12.157 4.564 14.720 1.00 63.97 103 SER A C 1
ATOM 763 O O . SER A 1 103 ? -12.370 5.720 14.359 1.00 63.97 103 SER A O 1
ATOM 765 N N . ALA A 1 104 ? -13.070 3.827 15.356 1.00 47.28 104 ALA A N 1
ATOM 766 C CA . ALA A 1 104 ? -14.324 4.318 15.927 1.00 47.28 104 ALA A CA 1
ATOM 767 C C . ALA A 1 104 ? -14.601 3.623 17.265 1.00 47.28 104 ALA A C 1
ATOM 769 O O . ALA A 1 104 ? -14.425 2.384 17.330 1.00 47.28 104 ALA A O 1
#